Protein AF-A0A3D4TCZ1-F1 (afdb_monomer)

Nearest PDB structures (foldseek):
  5mg3-assembly1_F  TM=8.300E-01  e=3.728E-04  Escherichia coli
  5xam-assembly1_A  TM=9.144E-01  e=9.642E-04  Deinococcus radiodurans R1 = ATCC 13939 = DSM 20539
  7f4v-assembly1_cL  TM=3.906E-01  e=3.025E+00  Gloeobacter violaceus PCC 7421

Radius of gyration: 19.0 Å; Cα contacts (8 Å, |Δi|>4): 105; chains: 1; bounding box: 38×27×65 Å

Sequence (129 aa):
FLKNVVPFPLEIDQHFIAAILTVIGFSMNDTVIVYDRIREDSRLYPSQSKETLINRAINETLSRTIMTSLTVFLTILILFIFGGEVTRGFAFAMLIGVVTGTYSSIFVAAPILVDFAKNKPLGKSAETK

Foldseek 3Di:
DCCVVDVADLDPDPLLVVLVVVLVVLLVVLLVQLLVQLLVLCVVCVPDDSLVSSVVSLVVSVVVLVVVLVVQLVVLVCCCVVPDNVCVSSSVSNNVSSVVSSCCSRPVSSVVCVVVCPPPRSYPRDPDD

Mean predicted aligned error: 9.32 Å

pLDDT: mean 78.26, std 13.62, range [36.62, 93.81]

Structure (mmCIF, N/CA/C/O backbone):
data_AF-A0A3D4TCZ1-F1
#
_entry.id   AF-A0A3D4TCZ1-F1
#
loop_
_atom_site.group_PDB
_atom_site.id
_atom_site.type_symbol
_atom_site.label_atom_id
_atom_site.label_alt_id
_atom_site.label_comp_id
_atom_site.label_asym_id
_atom_site.label_entity_id
_atom_site.label_seq_id
_atom_site.pdbx_PDB_ins_code
_atom_site.Cartn_x
_atom_site.Cartn_y
_atom_site.Cartn_z
_atom_site.occupancy
_atom_site.B_iso_or_equiv
_atom_site.auth_seq_id
_atom_site.auth_comp_id
_atom_site.auth_asym_id
_atom_site.auth_atom_id
_atom_site.pdbx_PDB_model_num
ATOM 1 N N . PHE A 1 1 ? 6.450 -17.800 -20.082 1.00 49.41 1 PHE A N 1
ATOM 2 C CA . PHE A 1 1 ? 4.998 -17.673 -19.850 1.00 49.41 1 PHE A CA 1
ATOM 3 C C . PHE A 1 1 ? 4.479 -16.241 -20.072 1.00 49.41 1 PHE A C 1
ATOM 5 O O . PHE A 1 1 ? 3.421 -16.112 -20.659 1.00 49.41 1 PHE A O 1
ATOM 12 N N . LEU A 1 2 ? 5.229 -15.170 -19.745 1.00 50.09 2 LEU A N 1
ATOM 13 C CA . LEU A 1 2 ? 4.816 -13.764 -19.992 1.00 50.09 2 LEU A CA 1
ATOM 14 C C . LEU A 1 2 ? 5.529 -13.037 -21.162 1.00 50.09 2 LEU A C 1
ATOM 16 O O . LEU A 1 2 ? 5.284 -11.857 -21.389 1.00 50.09 2 LEU A O 1
ATOM 20 N N . LYS A 1 3 ? 6.364 -13.732 -21.953 1.00 51.97 3 LYS A N 1
ATOM 21 C CA . LYS A 1 3 ? 7.168 -13.143 -23.053 1.00 51.97 3 LYS A CA 1
ATOM 22 C C . LYS A 1 3 ? 6.352 -12.425 -24.147 1.00 51.97 3 LYS A C 1
ATOM 24 O O . LYS A 1 3 ? 6.905 -11.584 -24.836 1.00 51.97 3 LYS A O 1
ATOM 29 N N . ASN A 1 4 ? 5.064 -12.748 -24.299 1.00 55.81 4 ASN A N 1
ATOM 30 C CA . ASN A 1 4 ? 4.189 -12.149 -25.319 1.00 55.81 4 ASN A CA 1
ATOM 31 C C . ASN A 1 4 ? 3.423 -10.909 -24.827 1.00 55.81 4 ASN A C 1
ATOM 33 O O . ASN A 1 4 ? 2.834 -10.205 -25.637 1.00 55.81 4 ASN A O 1
ATOM 37 N N . VAL A 1 5 ? 3.401 -10.658 -23.514 1.00 63.81 5 VAL A N 1
ATOM 38 C CA . VAL A 1 5 ? 2.704 -9.507 -22.907 1.00 63.81 5 VAL A CA 1
ATOM 39 C C . VAL A 1 5 ? 3.696 -8.404 -22.538 1.00 63.81 5 VAL A C 1
ATOM 41 O O . VAL A 1 5 ? 3.333 -7.233 -22.485 1.00 63.81 5 VAL A O 1
ATOM 44 N N . VAL A 1 6 ? 4.959 -8.768 -22.305 1.00 59.47 6 VAL A N 1
ATOM 45 C CA . VAL A 1 6 ? 5.975 -7.869 -21.765 1.00 59.47 6 VAL A CA 1
ATOM 46 C C . VAL A 1 6 ? 7.152 -7.792 -22.749 1.00 59.47 6 VAL A C 1
ATOM 48 O O . VAL A 1 6 ? 7.823 -8.805 -22.947 1.00 59.47 6 VAL A O 1
ATOM 51 N N . PRO A 1 7 ? 7.420 -6.634 -23.389 1.00 60.16 7 PRO A N 1
ATOM 52 C CA . PRO A 1 7 ? 8.402 -6.515 -24.472 1.00 60.16 7 PRO A CA 1
ATOM 53 C C . PRO A 1 7 ? 9.858 -6.417 -23.977 1.00 60.16 7 PRO A C 1
ATOM 55 O O . PRO A 1 7 ? 10.728 -5.978 -24.721 1.00 60.16 7 PRO A O 1
ATOM 58 N N . PHE A 1 8 ? 10.136 -6.799 -22.728 1.00 64.62 8 PHE A N 1
ATOM 59 C CA . PHE A 1 8 ? 11.469 -6.755 -22.129 1.00 64.62 8 PHE A CA 1
ATOM 60 C C . PHE A 1 8 ? 11.801 -8.075 -21.415 1.00 64.62 8 PHE A C 1
ATOM 62 O O . PHE A 1 8 ? 10.896 -8.749 -20.908 1.00 64.62 8 PHE A O 1
ATOM 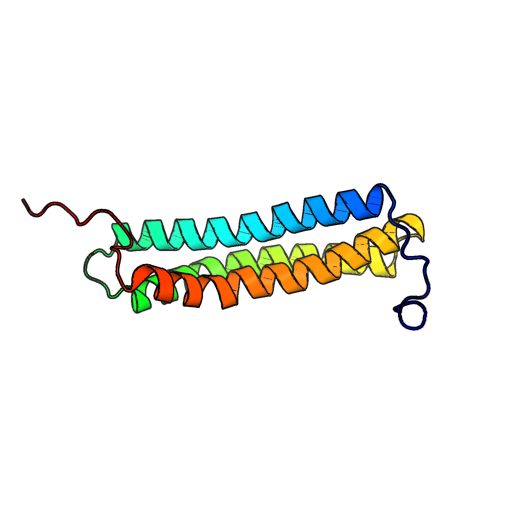69 N N . PRO A 1 9 ? 13.084 -8.478 -21.380 1.00 62.69 9 PRO A N 1
ATOM 70 C CA . PRO A 1 9 ? 13.504 -9.661 -20.646 1.00 62.69 9 PRO A CA 1
ATOM 71 C C . PRO A 1 9 ? 13.263 -9.455 -19.142 1.00 62.69 9 PRO A C 1
ATOM 73 O O . PRO A 1 9 ? 13.833 -8.567 -18.517 1.00 62.69 9 PRO A O 1
ATOM 76 N N . LEU A 1 10 ? 12.383 -10.275 -18.559 1.00 66.88 10 LEU A N 1
ATOM 77 C CA . LEU A 1 10 ? 12.236 -10.417 -17.107 1.00 66.88 10 LEU A CA 1
ATOM 78 C C . LEU A 1 10 ? 13.401 -11.266 -16.590 1.00 66.88 10 LEU A C 1
ATOM 80 O O . LEU A 1 10 ? 13.252 -12.464 -16.344 1.00 66.88 10 LEU A O 1
ATOM 84 N N . GLU A 1 11 ? 14.578 -10.659 -16.514 1.00 70.25 11 GLU A N 1
ATOM 85 C CA . GLU A 1 11 ? 15.741 -11.252 -15.863 1.00 70.25 11 GLU A CA 1
ATOM 86 C C . GLU A 1 11 ? 15.666 -11.011 -14.353 1.00 70.25 11 GLU A C 1
ATOM 88 O O . GLU A 1 11 ? 15.227 -9.957 -13.893 1.00 70.25 11 GLU A O 1
ATOM 93 N N . ILE A 1 12 ? 16.063 -12.016 -13.570 1.00 74.50 12 ILE A N 1
ATOM 94 C CA . ILE A 1 12 ? 16.233 -11.848 -12.126 1.00 74.50 12 ILE A CA 1
ATOM 95 C C . ILE A 1 12 ? 17.586 -11.171 -11.925 1.00 74.50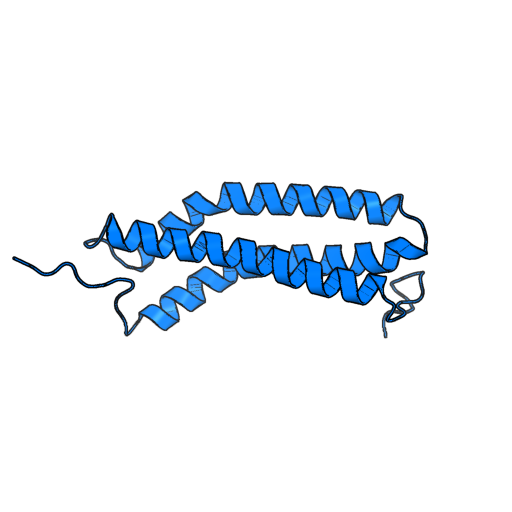 12 ILE A C 1
ATOM 97 O O . ILE A 1 12 ? 18.619 -11.835 -11.859 1.00 74.50 12 ILE A O 1
ATOM 101 N N . ASP A 1 13 ? 17.567 -9.846 -11.869 1.00 80.25 13 ASP A N 1
ATOM 102 C CA . ASP A 1 13 ? 18.731 -9.001 -11.639 1.00 80.25 13 ASP A CA 1
ATOM 103 C C . ASP A 1 13 ? 18.671 -8.320 -10.257 1.00 80.25 13 ASP A C 1
ATOM 105 O O . ASP A 1 13 ? 17.735 -8.493 -9.466 1.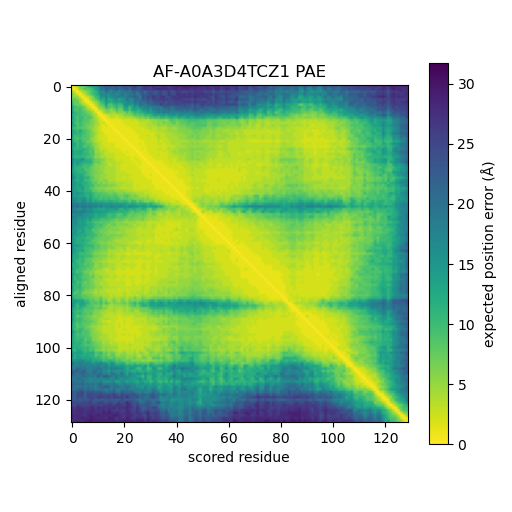00 80.25 13 ASP A O 1
ATOM 109 N N . GLN A 1 14 ? 19.702 -7.539 -9.927 1.00 86.69 14 GLN A N 1
ATOM 110 C CA . GLN A 1 14 ? 19.755 -6.807 -8.660 1.00 86.69 14 GLN A CA 1
ATOM 111 C C . GLN A 1 14 ? 18.584 -5.819 -8.517 1.00 86.69 14 GLN A C 1
ATOM 113 O O . GLN A 1 14 ? 18.088 -5.607 -7.407 1.00 86.69 14 GLN A O 1
ATOM 118 N N . HIS A 1 15 ? 18.116 -5.235 -9.623 1.00 84.00 15 HIS A N 1
ATOM 119 C CA . HIS A 1 15 ? 16.982 -4.317 -9.625 1.00 84.00 15 HIS A CA 1
ATOM 120 C C . HIS A 1 15 ? 15.677 -5.044 -9.293 1.00 84.00 15 HIS A C 1
ATOM 122 O O . HIS A 1 15 ? 14.898 -4.564 -8.475 1.00 84.00 15 HIS A O 1
ATOM 128 N N . PHE A 1 16 ? 15.461 -6.238 -9.834 1.00 81.38 16 PHE A N 1
ATOM 129 C CA . PHE A 1 16 ? 14.309 -7.072 -9.524 1.00 81.38 16 PHE A CA 1
ATOM 130 C C . PHE A 1 16 ? 14.257 -7.451 -8.036 1.00 81.38 16 PHE A C 1
ATOM 132 O O . PHE A 1 16 ? 13.209 -7.328 -7.398 1.00 81.38 16 PHE A O 1
ATOM 139 N N . ILE A 1 17 ? 15.394 -7.831 -7.442 1.00 87.62 17 ILE A N 1
ATOM 140 C CA . ILE A 1 17 ? 15.478 -8.117 -5.998 1.00 87.62 17 ILE A CA 1
ATOM 141 C C . ILE A 1 17 ? 15.171 -6.858 -5.175 1.00 87.62 17 ILE A C 1
ATOM 143 O O . ILE A 1 17 ? 14.406 -6.921 -4.209 1.00 87.62 17 ILE A O 1
ATOM 147 N N . ALA A 1 18 ? 15.715 -5.702 -5.569 1.00 89.56 18 ALA A N 1
ATOM 148 C CA . ALA A 1 18 ? 15.427 -4.432 -4.908 1.00 89.56 18 ALA A CA 1
ATOM 149 C C . ALA A 1 18 ? 13.931 -4.071 -4.973 1.00 89.56 18 ALA A C 1
ATOM 151 O O . ALA A 1 18 ? 13.374 -3.605 -3.977 1.00 89.56 18 ALA A O 1
ATOM 152 N N . ALA A 1 19 ? 13.263 -4.332 -6.102 1.00 88.12 19 ALA A N 1
ATOM 153 C CA . ALA A 1 19 ? 11.821 -4.131 -6.243 1.00 88.12 19 ALA A CA 1
ATOM 154 C C . ALA A 1 19 ? 11.037 -4.980 -5.237 1.00 88.12 19 ALA A C 1
ATOM 156 O O . ALA A 1 19 ? 10.198 -4.450 -4.515 1.00 88.12 19 ALA A O 1
ATOM 157 N N . ILE A 1 20 ? 11.345 -6.276 -5.124 1.00 88.06 20 ILE A N 1
ATOM 158 C CA . ILE A 1 20 ? 10.663 -7.175 -4.180 1.00 88.06 20 ILE A CA 1
ATOM 159 C C . ILE A 1 20 ? 10.821 -6.687 -2.737 1.00 88.06 20 ILE A C 1
ATOM 161 O O . ILE A 1 20 ? 9.829 -6.569 -2.017 1.00 88.06 20 ILE A O 1
ATOM 165 N N . LEU A 1 21 ? 12.049 -6.371 -2.315 1.00 91.62 21 LEU A N 1
ATOM 166 C CA . LEU A 1 21 ? 12.311 -5.869 -0.961 1.00 91.62 21 LEU A CA 1
ATOM 167 C C . LEU A 1 21 ? 11.531 -4.578 -0.676 1.00 91.62 21 LEU A C 1
ATOM 169 O O . LEU A 1 21 ? 10.981 -4.408 0.412 1.00 91.62 21 LEU A O 1
ATOM 173 N N . THR A 1 22 ? 11.434 -3.700 -1.675 1.00 91.44 22 THR A N 1
ATOM 174 C CA . THR A 1 22 ? 10.688 -2.442 -1.569 1.00 91.44 22 THR A CA 1
ATOM 175 C C . THR A 1 22 ? 9.183 -2.688 -1.451 1.00 91.44 22 THR A C 1
ATOM 177 O O . THR A 1 22 ? 8.538 -2.093 -0.590 1.00 91.44 22 THR A O 1
ATOM 180 N N . VAL A 1 23 ? 8.619 -3.595 -2.256 1.00 89.38 23 VAL A N 1
ATOM 181 C CA . VAL A 1 23 ? 7.192 -3.961 -2.196 1.00 89.38 23 VAL A CA 1
ATOM 182 C C . VAL A 1 23 ? 6.822 -4.531 -0.829 1.00 89.38 23 VAL A C 1
ATOM 184 O O . VAL A 1 23 ? 5.790 -4.153 -0.275 1.00 89.38 23 VAL A O 1
ATOM 187 N N . ILE A 1 24 ? 7.661 -5.405 -0.264 1.00 90.50 24 ILE A N 1
ATOM 188 C CA . ILE A 1 24 ? 7.422 -5.982 1.066 1.00 90.50 24 ILE A CA 1
ATOM 189 C C . ILE A 1 24 ? 7.362 -4.871 2.119 1.00 90.50 24 ILE A C 1
ATOM 191 O O . ILE A 1 24 ? 6.406 -4.815 2.893 1.00 90.50 24 ILE A O 1
ATOM 195 N N . GLY A 1 25 ? 8.339 -3.957 2.121 1.00 90.06 25 GLY A N 1
ATOM 196 C CA . GLY A 1 25 ? 8.364 -2.832 3.057 1.00 90.06 25 GLY A CA 1
ATOM 197 C C . GLY A 1 25 ? 7.156 -1.904 2.904 1.00 90.06 25 GLY A C 1
ATOM 198 O O . GLY A 1 25 ? 6.535 -1.529 3.898 1.00 90.06 25 GLY A O 1
ATOM 199 N N . PHE A 1 26 ? 6.782 -1.590 1.661 1.00 88.06 26 PHE A N 1
ATOM 200 C CA . PHE A 1 26 ? 5.633 -0.741 1.354 1.00 88.06 26 PHE A CA 1
ATOM 201 C C . PHE A 1 26 ? 4.311 -1.360 1.838 1.00 88.06 26 PHE A C 1
ATOM 203 O O . PHE A 1 26 ? 3.541 -0.717 2.547 1.00 88.06 26 PHE A O 1
ATOM 210 N N . SER A 1 27 ? 4.073 -2.638 1.532 1.00 86.19 27 SER A N 1
ATOM 211 C CA . SER A 1 27 ? 2.849 -3.337 1.943 1.00 86.19 27 SER A CA 1
ATOM 212 C C . SER A 1 27 ? 2.760 -3.527 3.463 1.00 86.19 27 SER A C 1
ATOM 214 O O . SER A 1 27 ? 1.686 -3.342 4.044 1.00 86.19 27 SER A O 1
ATOM 216 N N . MET A 1 28 ? 3.880 -3.848 4.125 1.00 87.62 28 MET A N 1
ATOM 217 C CA . MET A 1 28 ? 3.926 -3.969 5.584 1.00 87.62 28 MET A CA 1
ATOM 218 C C . MET A 1 28 ? 3.616 -2.645 6.282 1.00 87.62 28 MET A C 1
ATOM 220 O O . MET A 1 28 ? 2.884 -2.651 7.271 1.00 87.62 28 MET A O 1
ATOM 224 N N . ASN A 1 29 ? 4.129 -1.523 5.769 1.00 86.56 29 ASN A N 1
ATOM 225 C CA . ASN A 1 29 ? 3.854 -0.198 6.324 1.00 86.56 29 ASN A CA 1
ATOM 226 C C . ASN A 1 29 ? 2.345 0.092 6.383 1.00 86.56 29 ASN A C 1
ATOM 228 O O . ASN A 1 29 ? 1.832 0.479 7.432 1.00 86.56 29 ASN A O 1
ATOM 232 N N . ASP A 1 30 ? 1.623 -0.167 5.293 1.00 85.25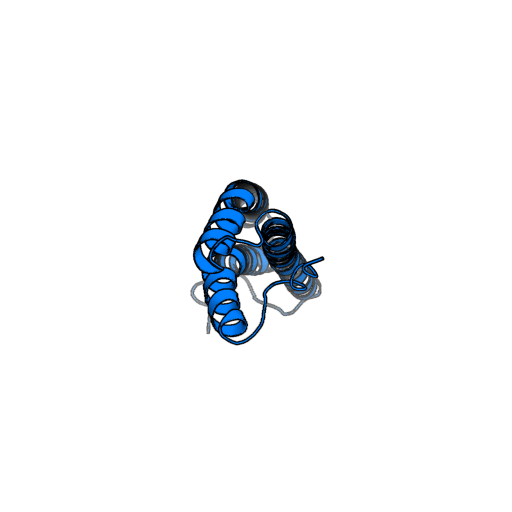 30 ASP A N 1
ATOM 233 C CA . ASP A 1 30 ? 0.176 0.065 5.242 1.00 85.25 30 ASP A CA 1
ATOM 234 C C . ASP A 1 30 ? -0.588 -0.835 6.224 1.00 85.25 30 ASP A C 1
ATOM 236 O O . ASP A 1 30 ? -1.516 -0.383 6.894 1.00 85.25 30 ASP A O 1
ATOM 240 N N . THR A 1 31 ? -0.163 -2.093 6.368 1.00 85.50 31 THR A N 1
ATOM 241 C CA . THR A 1 31 ? -0.774 -3.038 7.315 1.00 85.50 31 THR A CA 1
ATOM 242 C C . THR A 1 31 ? -0.571 -2.603 8.771 1.00 85.50 31 THR A C 1
ATOM 244 O O . THR A 1 31 ? -1.509 -2.651 9.569 1.00 85.50 31 THR A O 1
ATOM 247 N N . VAL A 1 32 ? 0.635 -2.147 9.131 1.00 88.38 32 VAL A N 1
ATOM 248 C CA . VAL A 1 32 ? 0.947 -1.690 10.497 1.00 88.38 32 VAL A CA 1
ATOM 249 C C . VAL A 1 32 ? 0.116 -0.464 10.870 1.00 88.38 32 VAL A C 1
ATOM 251 O O . VAL A 1 32 ? -0.434 -0.436 11.965 1.00 88.38 32 VAL A O 1
ATOM 254 N N . ILE A 1 33 ? -0.060 0.498 9.956 1.00 87.88 33 ILE A N 1
ATOM 255 C CA . ILE A 1 33 ? -0.887 1.693 10.199 1.00 87.88 33 ILE A CA 1
ATOM 256 C C . ILE A 1 33 ? -2.335 1.309 10.544 1.00 87.88 33 ILE A C 1
ATOM 258 O O . ILE A 1 33 ? -2.909 1.849 11.492 1.00 87.88 33 ILE A O 1
ATOM 262 N N . VAL A 1 34 ? -2.925 0.366 9.802 1.00 85.38 34 VAL A N 1
ATOM 263 C CA . VAL A 1 34 ? -4.297 -0.109 10.055 1.00 85.38 34 VAL A CA 1
ATOM 264 C C . VAL A 1 34 ? -4.382 -0.824 11.406 1.00 85.38 34 VAL A C 1
ATOM 266 O O . VAL A 1 34 ? -5.283 -0.545 12.198 1.0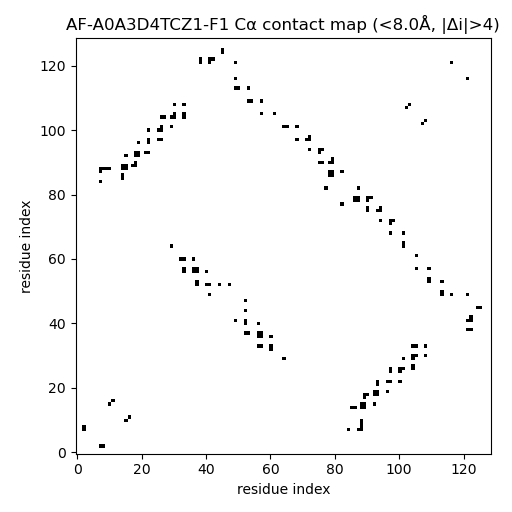0 85.38 34 VAL A O 1
ATOM 269 N N . TYR A 1 35 ? -3.436 -1.717 11.709 1.00 85.31 35 TYR A N 1
ATOM 270 C CA . TYR A 1 35 ? -3.422 -2.460 12.974 1.00 85.31 35 TYR A CA 1
ATOM 271 C C . TYR A 1 35 ? -3.180 -1.578 14.194 1.00 85.31 35 TYR A C 1
ATOM 273 O O . TYR A 1 35 ? -3.831 -1.772 15.224 1.00 85.31 35 TYR A O 1
ATOM 281 N N . ASP A 1 36 ? -2.299 -0.590 14.082 1.00 88.38 36 ASP A N 1
ATOM 282 C CA . ASP A 1 36 ? -2.073 0.376 15.147 1.00 88.38 36 ASP A CA 1
ATOM 283 C C . ASP A 1 36 ? -3.332 1.203 15.400 1.00 88.38 36 ASP A C 1
ATOM 285 O O . ASP A 1 36 ? -3.707 1.381 16.561 1.00 88.38 36 ASP A O 1
ATOM 289 N N . ARG A 1 37 ? -4.057 1.610 14.345 1.00 89.25 37 ARG A N 1
ATOM 290 C CA . ARG A 1 37 ? -5.315 2.343 14.520 1.00 89.25 37 ARG A CA 1
ATOM 291 C C . ARG A 1 37 ? -6.400 1.499 15.178 1.00 89.25 37 ARG A C 1
ATOM 293 O O . ARG A 1 37 ? -7.058 1.969 16.099 1.00 89.25 37 ARG A O 1
ATOM 300 N N . ILE A 1 38 ? -6.543 0.235 14.782 1.00 84.94 38 ILE A N 1
ATOM 301 C CA . ILE A 1 38 ? -7.474 -0.701 15.432 1.00 84.94 38 ILE A CA 1
ATOM 302 C C . ILE A 1 38 ? -7.127 -0.861 16.919 1.00 84.94 38 ILE A C 1
ATOM 304 O O . ILE A 1 38 ? -8.008 -0.865 17.780 1.00 84.94 38 ILE A O 1
ATOM 308 N N . ARG A 1 39 ? -5.837 -0.973 17.251 1.00 85.12 39 ARG A N 1
ATOM 309 C CA . ARG A 1 39 ? -5.378 -1.078 18.640 1.00 85.12 39 ARG A CA 1
ATOM 310 C C . ARG A 1 39 ? -5.644 0.202 19.434 1.00 85.12 39 ARG A C 1
ATOM 312 O O . ARG A 1 39 ? -5.970 0.118 20.620 1.00 85.12 39 ARG A O 1
ATOM 319 N N . GLU A 1 40 ? -5.472 1.362 18.815 1.00 87.12 40 GLU A N 1
ATOM 320 C CA . GLU A 1 40 ? -5.752 2.665 19.414 1.00 87.12 40 GLU A CA 1
ATOM 321 C C . GLU A 1 40 ? -7.249 2.838 19.684 1.00 87.12 40 GLU A C 1
ATOM 323 O O . GLU A 1 40 ? -7.639 3.071 20.832 1.00 87.12 40 GLU A O 1
ATOM 328 N N . ASP A 1 41 ? -8.092 2.612 18.675 1.00 85.25 41 ASP A N 1
ATOM 329 C CA . ASP A 1 41 ? -9.541 2.714 18.813 1.00 85.25 41 ASP A CA 1
ATOM 330 C C . ASP A 1 41 ? -10.045 1.745 19.886 1.00 85.25 41 ASP A C 1
ATOM 332 O O . ASP A 1 41 ? -10.865 2.130 20.720 1.00 85.25 41 ASP A O 1
ATOM 336 N N . SER A 1 42 ? -9.506 0.517 19.953 1.00 82.25 42 SER A N 1
ATOM 337 C CA . SER A 1 42 ? -9.913 -0.490 20.948 1.00 82.25 42 SER A CA 1
ATOM 338 C C . SER A 1 42 ? -9.650 -0.042 22.386 1.00 82.25 42 SER A C 1
ATOM 340 O O . SER A 1 42 ? -10.275 -0.572 23.305 1.00 82.25 42 SER A O 1
ATOM 342 N N . ARG A 1 43 ? -8.714 0.890 22.598 1.00 83.88 43 ARG A N 1
ATOM 343 C CA . ARG A 1 43 ? -8.422 1.484 23.909 1.00 83.88 43 ARG A CA 1
ATOM 344 C C . ARG A 1 43 ? -9.292 2.704 24.192 1.00 83.88 43 ARG A C 1
ATOM 346 O O . ARG A 1 43 ? -9.672 2.901 25.340 1.00 83.88 43 ARG A O 1
ATOM 353 N N . LEU A 1 44 ? -9.595 3.505 23.170 1.00 84.81 44 LEU A N 1
ATOM 354 C CA . LEU A 1 44 ? -10.430 4.706 23.287 1.00 84.81 44 LEU A CA 1
ATOM 355 C C . LEU A 1 44 ? -11.919 4.371 23.451 1.00 84.81 44 LEU A C 1
ATOM 357 O O . LEU A 1 44 ? -12.633 5.070 24.167 1.00 84.81 44 LEU A O 1
ATOM 361 N N . TYR A 1 45 ? -12.381 3.289 22.820 1.00 83.12 45 TYR A N 1
ATOM 362 C CA . TYR A 1 45 ? -13.790 2.894 22.764 1.00 83.12 45 TYR A CA 1
ATOM 363 C C . TYR A 1 45 ? -14.015 1.449 23.253 1.00 83.12 45 TYR A C 1
ATOM 365 O O . TYR A 1 45 ? -14.516 0.612 22.500 1.00 83.12 45 TYR A O 1
ATOM 373 N N . PRO A 1 46 ? -13.699 1.130 24.524 1.00 75.44 46 PRO A N 1
ATOM 374 C CA . PRO A 1 46 ? -13.758 -0.239 25.050 1.00 75.44 46 PRO A CA 1
ATOM 375 C C . PRO A 1 46 ? -15.173 -0.845 25.069 1.00 75.44 46 PRO A C 1
ATOM 377 O O . PRO A 1 46 ? -15.317 -2.062 25.135 1.00 75.44 46 PRO A O 1
ATOM 380 N N . SER A 1 47 ? -16.216 -0.010 25.012 1.00 76.31 47 SER A N 1
ATOM 381 C CA . SER A 1 47 ? -17.624 -0.430 25.025 1.00 76.31 47 SER A CA 1
ATOM 382 C C . SER A 1 47 ? -18.225 -0.646 23.630 1.00 76.31 47 SER A C 1
ATOM 384 O O . SER A 1 47 ? -19.377 -1.065 23.536 1.00 76.31 47 SER A O 1
ATOM 386 N N . GLN A 1 48 ? -17.500 -0.330 22.549 1.00 79.12 48 GLN A N 1
ATOM 387 C CA . GLN A 1 48 ? -18.009 -0.505 21.186 1.00 79.12 48 GLN A CA 1
ATOM 388 C C . GLN A 1 48 ? -17.774 -1.920 20.654 1.00 79.12 48 GLN A C 1
ATOM 390 O O . GLN A 1 48 ? -16.838 -2.618 21.048 1.00 79.12 48 GLN A O 1
ATOM 395 N N . SER A 1 49 ? -18.640 -2.345 19.730 1.00 81.62 49 SER A N 1
ATOM 396 C CA . SER A 1 49 ? -18.484 -3.636 19.065 1.00 81.62 49 SER A CA 1
ATOM 397 C C . SER A 1 49 ? -17.188 -3.662 18.247 1.00 81.62 49 SER A C 1
ATOM 399 O O . SER A 1 49 ? -16.785 -2.657 17.656 1.00 81.62 49 SER A O 1
ATOM 401 N N . LYS A 1 50 ? -16.543 -4.832 18.185 1.00 74.75 50 LYS A N 1
ATOM 402 C CA . LYS A 1 50 ? -15.295 -5.027 17.431 1.00 74.75 50 LYS A CA 1
ATOM 403 C C . LYS A 1 50 ? -15.457 -4.662 15.954 1.00 74.75 50 LYS A C 1
ATOM 405 O O . LYS A 1 50 ? -14.551 -4.084 15.369 1.00 74.75 50 LYS A O 1
ATOM 410 N N . GLU A 1 51 ? -16.616 -4.959 15.373 1.00 78.81 51 GLU A N 1
ATOM 411 C CA . GLU A 1 51 ? -16.928 -4.642 13.977 1.00 78.81 51 GLU A CA 1
ATOM 412 C C . GLU A 1 51 ? -17.011 -3.133 13.744 1.00 78.81 51 GLU A C 1
ATOM 414 O O . GLU A 1 51 ? -16.402 -2.619 12.807 1.00 78.81 51 GLU A O 1
ATOM 419 N N . THR A 1 52 ? -17.699 -2.403 14.630 1.00 81.44 52 THR A N 1
ATOM 420 C CA . THR A 1 52 ? -17.790 -0.937 14.554 1.00 81.44 52 THR A CA 1
ATOM 421 C C . THR A 1 52 ? -16.411 -0.298 14.666 1.00 81.44 52 THR A C 1
ATOM 423 O O . THR A 1 52 ? -16.088 0.628 13.924 1.00 81.44 52 THR A O 1
ATOM 426 N N . LEU A 1 53 ? -15.586 -0.834 15.563 1.00 83.19 53 LEU A N 1
ATOM 427 C CA . LEU A 1 53 ? -14.240 -0.359 15.821 1.00 83.19 53 LEU A CA 1
ATOM 428 C C . LEU A 1 53 ? -13.307 -0.553 14.622 1.00 83.19 53 LEU A C 1
ATOM 430 O O . LEU A 1 53 ? -12.617 0.371 14.206 1.00 83.19 53 LEU A O 1
ATOM 434 N N . ILE A 1 54 ? -13.329 -1.749 14.035 1.00 80.81 54 ILE A N 1
ATOM 435 C CA . ILE A 1 54 ? -12.532 -2.082 12.853 1.00 80.81 54 ILE A CA 1
ATOM 436 C C . ILE A 1 54 ? -12.976 -1.227 11.666 1.00 80.81 54 ILE A C 1
ATOM 438 O O . ILE A 1 54 ? -12.137 -0.622 11.004 1.00 80.81 54 ILE A O 1
ATOM 442 N N . ASN A 1 55 ? -14.286 -1.103 11.432 1.00 83.94 55 ASN A N 1
ATOM 443 C CA . ASN A 1 55 ? -14.809 -0.263 10.358 1.00 83.94 55 ASN A CA 1
ATOM 444 C C . ASN A 1 55 ? -14.397 1.208 10.533 1.00 83.94 55 ASN A C 1
ATOM 446 O O . ASN A 1 55 ? -14.030 1.871 9.563 1.00 83.94 55 ASN A O 1
ATOM 450 N N . ARG A 1 56 ? -14.413 1.721 11.767 1.00 85.12 56 ARG A N 1
ATOM 451 C CA . ARG A 1 56 ? -13.947 3.076 12.070 1.00 85.12 56 ARG A CA 1
ATOM 452 C C . ARG A 1 56 ? -12.460 3.243 11.750 1.00 85.12 56 ARG A C 1
ATOM 454 O O . ARG A 1 56 ? -12.114 4.136 10.978 1.00 85.12 56 ARG A O 1
ATOM 461 N N . ALA A 1 57 ? -11.614 2.359 12.273 1.00 84.25 57 ALA A N 1
ATOM 462 C CA . ALA A 1 57 ? -10.171 2.414 12.073 1.00 84.25 57 ALA A CA 1
ATOM 463 C C . ALA A 1 57 ? -9.784 2.348 10.586 1.00 84.25 57 ALA A C 1
ATOM 465 O O . ALA A 1 57 ? -8.895 3.074 10.137 1.00 84.25 57 ALA A O 1
ATOM 466 N N . ILE A 1 58 ? -10.481 1.521 9.798 1.00 83.50 58 ILE A N 1
ATOM 467 C CA . ILE A 1 58 ? -10.291 1.445 8.344 1.00 83.50 58 ILE A CA 1
ATOM 468 C C . ILE A 1 58 ? -10.654 2.775 7.696 1.00 83.50 58 ILE A C 1
ATOM 470 O O . ILE A 1 58 ? -9.838 3.321 6.967 1.00 83.50 58 ILE A O 1
ATOM 474 N N . ASN A 1 59 ? -11.834 3.333 7.981 1.00 86.38 59 ASN A N 1
ATOM 475 C CA . ASN A 1 59 ? -12.264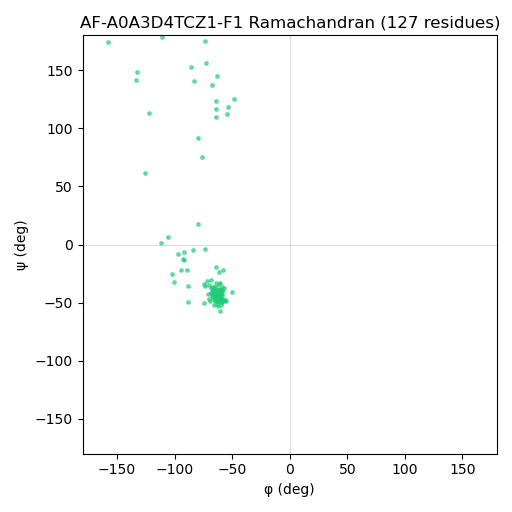 4.596 7.374 1.00 86.38 59 ASN A CA 1
ATOM 476 C C . ASN A 1 59 ? -11.314 5.761 7.701 1.00 86.38 59 ASN A C 1
ATOM 478 O O . ASN A 1 59 ? -11.028 6.584 6.833 1.00 86.38 59 ASN A O 1
ATOM 482 N N . GLU A 1 60 ? -10.785 5.820 8.924 1.00 87.88 60 GLU A N 1
ATOM 483 C CA . GLU A 1 60 ? -9.843 6.866 9.339 1.00 87.88 60 GLU A CA 1
ATOM 484 C C . GLU A 1 60 ? -8.453 6.705 8.696 1.00 87.88 60 GLU A C 1
ATOM 486 O O . GLU A 1 60 ? -7.776 7.698 8.416 1.00 87.88 60 GLU A O 1
ATOM 491 N N . THR A 1 61 ? -8.021 5.470 8.423 1.00 88.38 61 THR A N 1
ATOM 492 C CA . THR A 1 61 ? -6.719 5.190 7.788 1.00 88.38 61 THR A CA 1
ATOM 493 C C . THR A 1 61 ? -6.779 5.167 6.261 1.00 88.38 61 THR A C 1
ATOM 495 O O . THR A 1 61 ? -5.760 5.429 5.619 1.00 88.38 61 THR A O 1
ATOM 498 N N . LEU A 1 62 ? -7.961 4.954 5.675 1.00 85.69 62 LEU A N 1
ATOM 499 C CA . LEU A 1 62 ? -8.186 4.789 4.238 1.00 85.69 62 LEU A CA 1
ATOM 500 C C . LEU A 1 62 ? -7.654 5.964 3.411 1.00 85.69 62 LEU A C 1
ATOM 502 O O . LEU A 1 62 ? -6.924 5.764 2.445 1.00 85.69 62 LEU A O 1
ATOM 506 N N . SER A 1 63 ? -7.967 7.204 3.800 1.00 87.81 63 SER A N 1
ATOM 507 C CA . SER A 1 63 ? -7.487 8.384 3.067 1.00 87.81 63 SER A CA 1
ATOM 508 C C . SER A 1 63 ? -5.960 8.461 3.044 1.00 87.81 63 SER A C 1
ATOM 510 O O . SER A 1 63 ? -5.369 8.797 2.021 1.00 87.81 63 SER A O 1
ATOM 512 N N . ARG A 1 64 ? -5.293 8.115 4.152 1.00 87.88 64 ARG A N 1
ATOM 513 C CA . ARG A 1 64 ? -3.827 8.149 4.243 1.00 87.88 64 ARG A CA 1
ATOM 514 C C . ARG A 1 64 ? -3.186 7.053 3.390 1.00 87.88 64 ARG A C 1
ATOM 516 O O . ARG A 1 64 ? -2.234 7.339 2.660 1.00 87.88 64 ARG A O 1
ATOM 523 N N . THR A 1 65 ? -3.690 5.823 3.483 1.00 87.31 65 THR A N 1
ATOM 524 C CA . THR A 1 65 ? -3.140 4.666 2.760 1.00 87.31 65 THR A CA 1
ATOM 525 C C . THR A 1 65 ? -3.368 4.800 1.258 1.00 87.31 65 THR A C 1
ATOM 527 O O . THR A 1 65 ? -2.429 4.606 0.486 1.00 87.31 65 THR A O 1
ATOM 530 N N . ILE A 1 66 ? -4.553 5.254 0.832 1.00 87.12 66 ILE A N 1
ATOM 531 C CA . ILE A 1 66 ? -4.846 5.539 -0.579 1.00 87.12 66 ILE A CA 1
ATOM 532 C C . ILE A 1 66 ? -3.938 6.644 -1.116 1.00 87.12 66 ILE A C 1
ATOM 534 O O . ILE A 1 66 ? -3.341 6.462 -2.171 1.00 87.12 66 ILE A O 1
ATOM 538 N N . MET A 1 67 ? -3.795 7.772 -0.412 1.00 89.25 67 MET A N 1
ATOM 539 C CA . MET A 1 67 ? -2.970 8.887 -0.899 1.00 89.25 67 MET A CA 1
ATOM 540 C C . MET A 1 67 ? -1.498 8.491 -1.052 1.00 89.25 67 MET A C 1
ATOM 542 O O . MET A 1 67 ? -0.864 8.816 -2.059 1.00 89.25 67 MET A O 1
ATOM 546 N N . THR A 1 68 ? -0.963 7.747 -0.083 1.00 89.75 68 THR A N 1
ATOM 547 C CA . THR A 1 68 ? 0.418 7.246 -0.133 1.00 89.75 68 THR A CA 1
ATOM 548 C C . THR A 1 68 ? 0.597 6.262 -1.290 1.00 89.75 68 THR A C 1
ATOM 550 O O . THR A 1 68 ? 1.492 6.431 -2.117 1.00 89.75 68 THR A O 1
ATOM 553 N N . SER A 1 69 ? -0.308 5.289 -1.407 1.00 88.88 69 SER A N 1
ATOM 554 C CA . SER A 1 69 ? -0.297 4.284 -2.474 1.00 88.88 69 SER A CA 1
ATOM 555 C C . SER A 1 69 ? -0.444 4.884 -3.862 1.00 88.88 69 SER A C 1
ATOM 557 O O . SER A 1 69 ? 0.290 4.508 -4.771 1.00 88.88 69 SER A O 1
ATOM 559 N N . LEU A 1 70 ? -1.340 5.855 -4.033 1.00 90.62 70 LEU A N 1
ATOM 560 C CA . LEU A 1 70 ? -1.550 6.537 -5.303 1.00 90.62 70 LEU A CA 1
ATOM 561 C C . LEU A 1 70 ? -0.314 7.341 -5.713 1.00 90.62 70 LEU A C 1
ATOM 563 O O . LEU A 1 70 ? 0.087 7.299 -6.872 1.00 90.62 70 LEU A O 1
ATOM 567 N N . THR A 1 71 ? 0.320 8.037 -4.768 1.00 92.62 71 THR A N 1
ATOM 568 C CA . THR A 1 71 ? 1.543 8.805 -5.041 1.00 92.62 71 THR A CA 1
ATOM 569 C C . THR A 1 71 ? 2.666 7.891 -5.527 1.00 92.62 71 THR A C 1
ATOM 571 O O . THR A 1 71 ? 3.322 8.192 -6.528 1.00 92.62 71 THR A O 1
ATOM 574 N N . VAL A 1 72 ? 2.849 6.749 -4.858 1.00 92.06 72 VAL A N 1
ATOM 575 C CA . VAL A 1 72 ? 3.835 5.727 -5.231 1.00 92.06 72 VAL A CA 1
ATOM 576 C C . VAL A 1 72 ? 3.487 5.098 -6.584 1.00 92.06 72 VAL A C 1
ATOM 578 O O . VAL A 1 72 ? 4.337 5.008 -7.467 1.00 92.06 72 VAL A O 1
ATOM 581 N N . PHE A 1 73 ? 2.221 4.745 -6.803 1.00 91.44 73 PHE A N 1
ATOM 582 C CA . PHE A 1 73 ? 1.744 4.207 -8.075 1.00 91.44 73 PHE A CA 1
ATOM 583 C C . PHE A 1 73 ? 2.025 5.160 -9.243 1.00 91.44 73 PHE A C 1
ATOM 585 O O . PHE A 1 73 ? 2.571 4.735 -10.257 1.00 91.44 73 PHE A O 1
ATOM 592 N N . LEU A 1 74 ? 1.715 6.452 -9.096 1.00 93.81 74 LEU A N 1
ATOM 593 C CA . LEU A 1 74 ? 1.958 7.455 -10.134 1.00 93.81 74 LEU A CA 1
ATOM 594 C C . LEU A 1 74 ? 3.451 7.640 -10.422 1.00 93.81 74 LEU A C 1
ATOM 596 O O . LEU A 1 74 ? 3.841 7.720 -11.586 1.00 93.81 74 LEU A O 1
ATOM 600 N N . THR A 1 75 ? 4.299 7.668 -9.390 1.00 92.88 75 THR A N 1
ATOM 601 C CA . THR A 1 75 ? 5.755 7.786 -9.584 1.00 92.88 75 THR A CA 1
ATOM 602 C C . THR A 1 75 ? 6.327 6.576 -10.317 1.00 92.88 75 THR A C 1
ATOM 604 O O . THR A 1 75 ? 7.108 6.743 -11.255 1.00 92.88 75 THR A O 1
ATOM 607 N N . ILE A 1 76 ? 5.904 5.362 -9.958 1.00 92.69 76 ILE A N 1
ATOM 608 C CA . ILE A 1 76 ? 6.354 4.141 -10.638 1.00 92.69 76 ILE A CA 1
ATOM 609 C C . ILE A 1 76 ? 5.767 4.048 -12.052 1.00 92.69 76 ILE A C 1
ATOM 611 O O . ILE A 1 76 ? 6.452 3.591 -12.961 1.00 92.69 76 ILE A O 1
ATOM 615 N N . LEU A 1 77 ? 4.536 4.511 -12.278 1.00 91.44 77 LEU A N 1
ATOM 616 C CA . LEU A 1 77 ? 3.923 4.548 -13.607 1.00 91.44 77 LEU A CA 1
ATOM 617 C C . LEU A 1 77 ? 4.706 5.458 -14.562 1.00 91.44 77 LEU A C 1
ATOM 619 O O . LEU A 1 77 ? 4.996 5.066 -15.692 1.00 91.44 77 LEU A O 1
ATOM 623 N N . ILE A 1 78 ? 5.100 6.646 -14.097 1.00 93.44 78 ILE A N 1
ATOM 624 C CA . ILE A 1 78 ? 5.970 7.550 -14.858 1.00 93.44 78 ILE A CA 1
ATOM 625 C C . ILE A 1 78 ? 7.314 6.865 -15.133 1.00 93.44 78 ILE A C 1
ATOM 627 O O . ILE A 1 78 ? 7.777 6.870 -16.272 1.00 93.44 78 ILE A O 1
ATOM 631 N N . LEU A 1 79 ? 7.908 6.213 -14.127 1.00 91.25 79 LEU A N 1
ATOM 632 C CA . LEU A 1 79 ? 9.149 5.451 -14.293 1.00 91.25 79 LEU A CA 1
ATOM 633 C C . LEU A 1 79 ? 8.999 4.289 -15.285 1.00 91.25 79 LEU A C 1
ATOM 635 O O . LEU A 1 79 ? 9.941 3.975 -15.998 1.00 91.25 79 LEU A O 1
ATOM 639 N N . PHE A 1 80 ? 7.838 3.647 -15.362 1.00 87.94 80 PHE A N 1
ATOM 640 C CA . PHE A 1 80 ? 7.596 2.547 -16.290 1.00 87.94 80 PHE A CA 1
ATOM 641 C C . PHE A 1 80 ? 7.503 3.030 -17.746 1.00 87.94 80 PHE A C 1
ATOM 643 O O . PHE A 1 80 ? 8.077 2.407 -18.641 1.00 87.94 80 PHE A O 1
ATOM 650 N N . ILE A 1 81 ? 6.813 4.153 -17.981 1.00 88.44 81 ILE A N 1
ATOM 651 C CA . ILE A 1 81 ? 6.619 4.730 -19.322 1.00 88.44 81 ILE A CA 1
ATOM 652 C C . ILE A 1 81 ? 7.905 5.394 -19.825 1.00 88.44 81 ILE A C 1
ATOM 654 O O . ILE A 1 81 ? 8.345 5.125 -20.943 1.00 88.44 81 ILE A O 1
ATOM 658 N N . PHE A 1 82 ? 8.504 6.256 -19.000 1.00 89.56 82 PHE A N 1
ATOM 659 C CA . PHE A 1 82 ? 9.645 7.097 -19.373 1.00 89.56 82 PHE A CA 1
ATOM 660 C C . PHE A 1 82 ? 11.003 6.518 -18.958 1.00 89.56 82 PHE A C 1
ATOM 662 O O . PHE A 1 82 ? 12.039 7.063 -19.330 1.00 89.56 82 PHE A O 1
ATOM 669 N N . GLY A 1 83 ? 11.025 5.435 -18.181 1.00 84.62 83 GLY A N 1
ATOM 670 C CA . GLY A 1 83 ? 12.262 4.780 -17.768 1.00 84.62 83 GLY A CA 1
ATOM 671 C C . GLY A 1 83 ? 12.939 4.004 -18.893 1.00 84.62 83 GLY A C 1
ATOM 672 O O . GLY A 1 83 ? 12.312 3.573 -19.865 1.00 84.62 83 GLY A O 1
ATOM 673 N N . GLY A 1 84 ? 14.249 3.817 -18.730 1.00 84.31 84 GLY A N 1
ATOM 674 C CA . GLY A 1 84 ? 15.065 2.991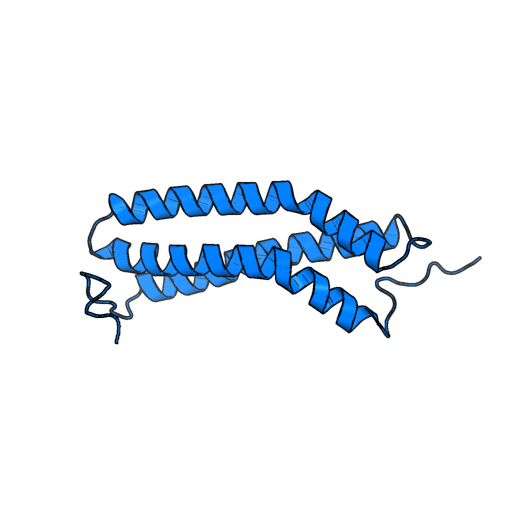 -19.615 1.00 84.31 84 GLY A CA 1
ATOM 675 C C . GLY A 1 84 ? 14.825 1.493 -19.415 1.00 84.31 84 GLY A C 1
ATOM 676 O O . GLY A 1 84 ? 14.114 1.060 -18.508 1.00 84.31 84 GLY A O 1
ATOM 677 N N . GLU A 1 85 ? 15.460 0.677 -20.254 1.00 78.88 85 GLU A N 1
ATOM 678 C CA . GLU A 1 85 ? 15.287 -0.784 -20.243 1.00 78.88 85 GLU A CA 1
ATOM 679 C C . GLU A 1 85 ? 15.662 -1.422 -18.899 1.00 78.88 85 GLU A C 1
ATOM 681 O O . GLU A 1 85 ? 14.952 -2.304 -18.423 1.00 78.88 85 GLU A O 1
ATOM 686 N N . VAL A 1 86 ? 16.697 -0.898 -18.236 1.00 77.81 86 VAL A N 1
ATOM 687 C CA . VAL A 1 86 ? 17.179 -1.384 -16.933 1.00 77.81 86 VAL A CA 1
ATOM 688 C C . VAL A 1 86 ? 16.151 -1.167 -15.812 1.00 77.81 86 VAL A C 1
ATOM 690 O O . VAL A 1 86 ? 15.997 -2.006 -14.931 1.00 77.81 86 VAL A O 1
ATOM 693 N N . THR A 1 87 ? 15.398 -0.061 -15.831 1.00 83.56 87 THR A N 1
ATOM 694 C CA . THR A 1 87 ? 14.436 0.262 -14.759 1.00 83.56 87 THR A CA 1
ATOM 695 C C . THR A 1 87 ? 13.024 -0.242 -15.038 1.00 83.56 87 THR A C 1
ATOM 697 O O . THR A 1 87 ? 12.206 -0.276 -14.119 1.00 83.56 87 THR A O 1
ATOM 700 N N . ARG A 1 88 ? 12.715 -0.675 -16.268 1.00 83.12 88 ARG A N 1
ATOM 701 C CA . ARG A 1 88 ? 11.388 -1.211 -16.617 1.00 83.12 88 ARG A CA 1
ATOM 702 C C . ARG A 1 88 ? 11.037 -2.479 -15.853 1.00 83.12 88 ARG A C 1
ATOM 704 O O . ARG A 1 88 ? 9.904 -2.592 -15.392 1.00 83.12 88 ARG A O 1
ATOM 711 N N . GLY A 1 89 ? 11.992 -3.395 -15.677 1.00 81.50 89 GLY A N 1
ATOM 712 C CA . GLY A 1 89 ? 11.790 -4.613 -14.884 1.00 81.50 89 GLY A CA 1
ATOM 713 C C . GLY A 1 89 ? 11.442 -4.296 -13.427 1.00 81.50 89 GLY A C 1
ATOM 714 O O . GLY A 1 89 ? 10.454 -4.805 -12.894 1.00 81.50 89 GLY A O 1
ATOM 715 N N . PHE A 1 90 ? 12.188 -3.365 -12.825 1.00 86.62 90 PHE A N 1
ATOM 716 C CA . PHE A 1 90 ? 11.911 -2.836 -11.488 1.00 86.62 90 PHE A CA 1
ATOM 717 C C . PHE A 1 90 ? 10.526 -2.183 -11.404 1.00 86.62 90 PHE A C 1
ATOM 719 O O . PHE A 1 90 ? 9.725 -2.531 -10.538 1.00 86.62 90 PHE A O 1
ATOM 726 N N . ALA A 1 91 ? 10.225 -1.257 -12.317 1.00 88.69 91 ALA A N 1
ATOM 727 C CA . ALA A 1 91 ? 8.980 -0.500 -12.301 1.00 88.69 91 ALA A CA 1
ATOM 728 C C . ALA A 1 91 ? 7.758 -1.407 -12.500 1.00 88.69 91 ALA A C 1
ATOM 730 O O . ALA A 1 91 ? 6.734 -1.217 -11.852 1.00 88.69 91 ALA A O 1
ATOM 731 N N . PHE A 1 92 ? 7.877 -2.439 -13.335 1.00 86.19 92 PHE A N 1
ATOM 732 C CA . PHE A 1 92 ? 6.830 -3.435 -13.532 1.00 86.19 92 PHE A CA 1
ATOM 733 C C . PHE A 1 92 ? 6.560 -4.265 -12.271 1.00 86.19 92 PHE A C 1
ATOM 735 O O . PHE A 1 92 ? 5.406 -4.403 -11.862 1.00 86.19 92 PHE A O 1
ATOM 742 N N . ALA A 1 93 ? 7.611 -4.777 -11.622 1.00 88.19 93 ALA A N 1
ATOM 743 C CA . ALA A 1 93 ? 7.478 -5.523 -10.370 1.00 88.19 93 ALA A CA 1
ATOM 744 C C . ALA A 1 93 ? 6.863 -4.655 -9.257 1.00 88.19 93 ALA A C 1
ATOM 746 O O . ALA A 1 93 ? 5.957 -5.095 -8.549 1.00 88.19 93 ALA A O 1
ATOM 747 N N . MET A 1 94 ? 7.300 -3.399 -9.159 1.00 90.75 94 MET A N 1
ATOM 748 C CA . MET A 1 94 ? 6.762 -2.416 -8.222 1.00 90.75 94 MET A CA 1
ATOM 749 C C . MET A 1 94 ? 5.295 -2.061 -8.510 1.00 90.75 94 MET A C 1
ATOM 751 O O . MET A 1 94 ? 4.507 -1.978 -7.573 1.00 90.75 94 MET A O 1
ATOM 755 N N . LEU A 1 95 ? 4.898 -1.897 -9.778 1.00 89.88 95 LEU A N 1
ATOM 756 C CA . LEU A 1 95 ? 3.509 -1.618 -10.173 1.00 89.88 95 LEU A CA 1
ATOM 757 C C . LEU A 1 95 ? 2.560 -2.720 -9.703 1.00 89.88 95 LEU A C 1
ATOM 759 O O . LEU A 1 95 ? 1.543 -2.433 -9.075 1.00 89.88 95 LEU A O 1
ATOM 763 N N . ILE A 1 96 ? 2.913 -3.980 -9.973 1.00 88.19 96 ILE A N 1
ATOM 764 C CA . ILE A 1 96 ? 2.124 -5.128 -9.515 1.00 88.19 96 ILE A CA 1
ATOM 765 C C . ILE A 1 96 ? 2.100 -5.158 -7.985 1.00 88.19 96 ILE A C 1
ATOM 767 O O . ILE A 1 96 ? 1.030 -5.258 -7.385 1.00 88.19 96 ILE A O 1
ATOM 771 N N . GLY A 1 97 ? 3.268 -5.021 -7.357 1.00 87.81 97 GLY A N 1
ATOM 772 C CA . GLY A 1 97 ? 3.415 -5.092 -5.911 1.00 87.81 97 GLY A CA 1
ATOM 773 C C . GLY A 1 97 ? 2.590 -4.051 -5.163 1.00 87.81 97 GLY A C 1
ATOM 774 O O . GLY A 1 97 ? 1.868 -4.411 -4.238 1.00 87.81 97 GLY A O 1
ATOM 775 N N . VAL A 1 98 ? 2.622 -2.790 -5.595 1.00 88.38 98 VAL A N 1
ATOM 776 C CA . VAL A 1 98 ? 1.848 -1.699 -4.983 1.00 88.38 98 VAL A CA 1
ATOM 777 C C . VAL A 1 98 ? 0.353 -1.948 -5.139 1.00 88.38 98 VAL A C 1
ATOM 779 O O . VAL A 1 98 ? -0.362 -1.905 -4.148 1.00 88.38 98 VAL A O 1
ATOM 782 N N . VAL A 1 99 ? -0.126 -2.306 -6.336 1.00 86.38 99 VAL A N 1
ATOM 783 C CA . VAL A 1 99 ? -1.559 -2.586 -6.548 1.00 86.38 99 VAL A CA 1
ATOM 784 C C . VAL A 1 99 ? -2.038 -3.733 -5.655 1.00 86.38 99 VAL A C 1
ATOM 786 O O . VAL A 1 99 ? -3.051 -3.602 -4.966 1.00 86.38 99 VAL A O 1
ATOM 789 N N . THR A 1 100 ? -1.298 -4.846 -5.618 1.00 85.12 100 THR A N 1
ATOM 790 C CA . THR A 1 100 ? -1.660 -5.994 -4.770 1.00 85.12 100 THR A CA 1
ATOM 791 C C . THR A 1 100 ? -1.523 -5.691 -3.278 1.00 85.12 100 THR A C 1
ATOM 793 O O . THR A 1 100 ? -2.370 -6.112 -2.492 1.00 85.12 100 THR A O 1
ATOM 796 N N . GLY A 1 101 ? -0.500 -4.929 -2.886 1.00 82.06 101 GLY A N 1
ATOM 797 C CA . GLY A 1 101 ? -0.206 -4.575 -1.502 1.00 82.06 101 GLY A CA 1
ATOM 798 C C . GLY A 1 101 ? -1.245 -3.624 -0.925 1.00 82.06 101 GLY A C 1
ATOM 799 O O . GLY A 1 101 ? -1.798 -3.906 0.133 1.00 82.06 101 GLY A O 1
ATOM 800 N N . THR A 1 102 ? -1.586 -2.555 -1.646 1.00 78.25 102 THR A N 1
ATOM 801 C CA . THR A 1 102 ? -2.618 -1.593 -1.237 1.00 78.25 102 THR A CA 1
ATOM 802 C C . THR A 1 102 ? -3.982 -2.266 -1.109 1.00 78.25 102 THR A C 1
ATOM 804 O O . THR A 1 102 ? -4.681 -2.066 -0.115 1.00 78.25 102 THR A O 1
ATOM 807 N N . TYR A 1 103 ? -4.355 -3.111 -2.079 1.00 80.25 103 TYR A N 1
ATOM 808 C CA . TYR A 1 103 ? -5.609 -3.861 -2.012 1.00 80.25 103 TYR A CA 1
ATOM 809 C C . TYR A 1 103 ? -5.630 -4.823 -0.814 1.00 80.25 103 TYR A C 1
ATOM 811 O O . TYR A 1 103 ? -6.590 -4.827 -0.044 1.00 80.25 103 TYR A O 1
ATOM 819 N N . SER A 1 104 ? -4.558 -5.595 -0.613 1.00 77.12 104 SER A N 1
ATOM 820 C CA . SER A 1 104 ? -4.449 -6.541 0.502 1.00 77.12 104 SER A CA 1
ATOM 821 C C . SER A 1 104 ? -4.513 -5.839 1.864 1.00 77.12 104 SER A C 1
ATOM 823 O O . SER A 1 104 ? -5.285 -6.242 2.735 1.00 77.12 104 SER A O 1
ATOM 825 N N . SER A 1 105 ? -3.756 -4.758 2.055 1.00 72.25 105 SER A N 1
ATOM 826 C CA . SER A 1 105 ? -3.695 -4.046 3.336 1.00 72.25 105 SER A CA 1
ATOM 827 C C . SER A 1 105 ? -5.037 -3.422 3.738 1.00 72.25 105 SER A C 1
ATOM 829 O O . SER A 1 105 ? -5.348 -3.380 4.924 1.00 72.25 105 SER A O 1
ATOM 831 N N . ILE A 1 106 ? -5.854 -2.968 2.780 1.00 70.50 106 ILE A N 1
ATOM 832 C CA . ILE A 1 106 ? -7.151 -2.331 3.067 1.00 70.50 106 ILE A CA 1
ATOM 833 C C . ILE A 1 106 ? -8.283 -3.365 3.162 1.00 70.50 106 ILE A C 1
ATOM 835 O O . ILE A 1 106 ? -9.054 -3.352 4.120 1.00 70.50 106 ILE A O 1
ATOM 839 N N . PHE A 1 107 ? -8.397 -4.265 2.180 1.00 64.31 107 PHE A N 1
ATOM 840 C CA . PHE A 1 107 ? -9.570 -5.136 2.037 1.00 64.31 107 PHE A CA 1
ATOM 841 C C . PHE A 1 107 ? -9.415 -6.510 2.694 1.00 64.31 107 PHE A C 1
ATOM 843 O O . PHE A 1 107 ? -10.422 -7.141 3.007 1.00 64.31 107 PHE A O 1
ATOM 850 N N . VAL A 1 108 ? -8.186 -6.980 2.929 1.00 63.72 108 VAL A N 1
ATOM 851 C CA . VAL A 1 108 ? -7.930 -8.309 3.513 1.00 63.72 108 VAL A CA 1
ATOM 852 C C . VAL A 1 108 ? -7.606 -8.217 5.009 1.00 63.72 108 VAL A C 1
ATOM 854 O O . VAL A 1 108 ? -8.017 -9.086 5.777 1.00 63.72 108 VAL A O 1
ATOM 857 N N . ALA A 1 109 ? -6.963 -7.138 5.467 1.00 62.03 109 ALA A N 1
ATOM 858 C CA . ALA A 1 109 ? -6.643 -6.951 6.887 1.00 62.03 109 ALA A CA 1
ATOM 859 C C . ALA A 1 109 ? -7.897 -6.868 7.780 1.00 62.03 109 ALA A C 1
ATOM 861 O O . ALA A 1 109 ? -7.929 -7.438 8.869 1.00 62.03 109 ALA A O 1
ATOM 862 N N . ALA A 1 110 ? -8.950 -6.205 7.298 1.00 61.41 110 ALA A N 1
ATOM 863 C CA . ALA A 1 110 ? -10.215 -6.026 8.002 1.00 61.41 110 ALA A CA 1
ATOM 864 C C . ALA A 1 110 ? -10.938 -7.350 8.345 1.00 61.41 110 ALA A C 1
ATOM 866 O O . ALA A 1 110 ? -11.171 -7.607 9.530 1.00 61.41 110 ALA A O 1
ATOM 867 N N . PRO A 1 111 ? -11.263 -8.225 7.369 1.00 60.00 111 PRO A N 1
ATOM 868 C CA . PRO A 1 111 ? -11.930 -9.495 7.644 1.00 60.00 111 PRO A CA 1
ATOM 869 C C . PRO A 1 111 ? -11.043 -10.483 8.408 1.00 60.00 111 PRO A C 1
ATOM 871 O O . PRO A 1 111 ? -11.545 -11.160 9.303 1.00 60.00 111 PRO A O 1
ATOM 874 N N . ILE A 1 112 ? -9.727 -10.527 8.142 1.00 62.06 112 ILE A N 1
ATOM 875 C CA . ILE A 1 112 ? -8.806 -11.393 8.901 1.00 62.06 112 ILE A CA 1
ATOM 876 C C . ILE A 1 112 ? -8.821 -11.026 10.384 1.00 62.06 112 ILE A C 1
ATOM 878 O O . ILE A 1 112 ? -8.827 -11.906 11.247 1.00 62.06 112 ILE A O 1
ATOM 882 N N . LEU A 1 113 ? -8.843 -9.732 10.697 1.00 61.16 113 LEU A N 1
ATOM 883 C CA . LEU A 1 113 ? -8.815 -9.272 12.075 1.00 61.16 113 LEU A CA 1
ATOM 884 C C . LEU A 1 113 ? -10.154 -9.514 12.782 1.00 61.16 113 LEU A C 1
ATOM 886 O O . LEU A 1 113 ? -10.149 -9.911 13.946 1.00 61.16 113 LEU A O 1
ATOM 890 N N . VAL A 1 114 ? -11.286 -9.387 12.080 1.00 62.44 114 VAL A N 1
ATOM 891 C CA . VAL A 1 114 ? -12.602 -9.823 12.587 1.00 62.44 114 VAL A CA 1
ATOM 892 C C . VAL A 1 114 ? -12.594 -11.323 12.902 1.00 62.44 114 VAL A C 1
ATOM 894 O O . VAL A 1 114 ? -13.006 -11.719 13.994 1.00 62.44 114 VAL A O 1
ATOM 897 N N . ASP A 1 115 ? -12.071 -12.155 12.000 1.00 62.47 115 ASP A N 1
ATOM 898 C CA . ASP A 1 115 ? -12.033 -13.608 12.184 1.00 62.47 115 ASP A CA 1
ATOM 899 C C . ASP A 1 115 ? -11.104 -14.041 13.325 1.00 62.47 115 ASP A C 1
ATOM 901 O O . ASP A 1 115 ? -11.493 -14.863 14.159 1.00 62.47 115 ASP A O 1
ATOM 905 N N . PHE A 1 116 ? -9.913 -13.448 13.442 1.00 62.22 116 PHE A N 1
ATOM 906 C CA . PHE A 1 116 ? -8.997 -13.724 14.555 1.00 62.22 116 PHE A CA 1
ATOM 907 C C . PHE A 1 116 ? -9.520 -13.201 15.900 1.00 62.22 116 PHE A C 1
ATOM 909 O O . PHE A 1 116 ? -9.247 -13.790 16.952 1.00 62.22 116 PHE A O 1
ATOM 916 N N . ALA A 1 117 ? -10.292 -12.113 15.890 1.00 60.28 117 ALA A N 1
ATOM 917 C CA . ALA A 1 117 ? -10.841 -11.503 17.092 1.00 60.28 117 ALA A CA 1
ATOM 918 C C . ALA A 1 117 ? -12.147 -12.140 17.578 1.00 60.28 117 ALA A C 1
ATOM 920 O O . ALA A 1 117 ? -12.602 -11.781 18.667 1.00 60.28 117 ALA A O 1
ATOM 921 N N . LYS A 1 118 ? -12.733 -13.107 16.855 1.00 60.53 118 LYS A N 1
ATOM 922 C CA . LYS A 1 118 ? -13.937 -13.832 17.306 1.00 60.53 118 LYS A CA 1
ATOM 923 C C . LYS A 1 118 ? -13.791 -14.378 18.731 1.00 60.53 118 LYS A C 1
ATOM 925 O O . LYS A 1 118 ? -14.694 -14.203 19.540 1.00 60.53 118 LYS A O 1
ATOM 930 N N . ASN A 1 119 ? -12.614 -14.909 19.080 1.00 56.25 119 ASN A N 1
ATOM 931 C CA . ASN A 1 119 ? -12.374 -15.570 20.372 1.00 56.25 119 ASN A CA 1
ATOM 932 C C . ASN A 1 119 ? -11.414 -14.823 21.320 1.00 56.25 119 ASN A C 1
ATOM 934 O O . ASN A 1 119 ? -11.126 -15.324 22.406 1.00 56.25 119 ASN A O 1
ATOM 938 N N . LYS A 1 120 ? -10.890 -13.644 20.945 1.00 60.00 120 LYS A N 1
ATOM 939 C CA . LYS A 1 120 ? -9.924 -12.886 21.768 1.00 60.00 120 LYS A CA 1
ATOM 940 C C . LYS A 1 120 ? -10.275 -11.399 21.863 1.00 60.00 120 LYS A C 1
ATOM 942 O O . LYS A 1 120 ? -10.742 -10.821 20.879 1.00 60.00 120 LYS A O 1
ATOM 947 N N . PRO A 1 121 ? -10.087 -10.755 23.026 1.00 57.00 121 PRO A N 1
ATOM 948 C CA . PRO A 1 121 ? -10.276 -9.316 23.148 1.00 57.00 121 PRO A CA 1
ATOM 949 C C . PRO A 1 121 ? -9.196 -8.577 22.338 1.00 57.00 121 PRO A C 1
ATOM 951 O O . PRO A 1 121 ? -8.030 -8.966 22.344 1.00 57.00 121 PRO A O 1
ATOM 954 N N . LEU A 1 122 ? -9.601 -7.525 21.619 1.00 63.47 122 LEU A N 1
ATOM 955 C CA . LEU A 1 122 ? -8.727 -6.703 20.761 1.00 63.47 122 LEU A CA 1
ATOM 956 C C . LEU A 1 122 ? -7.785 -5.778 21.561 1.00 63.47 122 LEU A C 1
ATOM 958 O O . LEU A 1 122 ? -6.907 -5.128 20.998 1.00 63.47 122 LEU A O 1
ATOM 962 N N . GLY A 1 123 ? -7.921 -5.779 22.890 1.00 59.47 123 GLY A N 1
ATOM 963 C CA . GLY A 1 123 ? -7.079 -5.084 23.857 1.00 59.47 123 GLY A CA 1
ATOM 964 C C . GLY A 1 123 ? -7.192 -5.732 25.242 1.00 59.47 123 GLY A C 1
ATOM 965 O O . GLY A 1 123 ? -7.994 -6.642 25.445 1.00 59.47 123 GLY A O 1
ATOM 966 N N . LYS A 1 124 ? -6.390 -5.282 26.218 1.00 50.00 124 LYS A N 1
ATOM 967 C CA . LYS A 1 124 ? -6.618 -5.651 27.627 1.00 50.00 124 LYS A CA 1
ATOM 968 C C . LYS A 1 124 ? -7.969 -5.072 28.048 1.00 50.00 124 LYS A C 1
ATOM 970 O O . LYS A 1 124 ? -8.147 -3.861 27.938 1.00 50.00 124 LYS A O 1
ATOM 975 N N . SER A 1 125 ? -8.883 -5.921 28.519 1.00 43.53 125 SER A N 1
ATOM 976 C CA . SER A 1 125 ? -10.102 -5.484 29.199 1.00 43.53 125 SER A CA 1
ATOM 977 C C . SER A 1 125 ? -9.714 -4.454 30.253 1.00 43.53 125 SER A C 1
ATOM 979 O O . SER A 1 125 ? -8.823 -4.727 31.061 1.00 43.53 125 SER A O 1
ATOM 981 N N . ALA A 1 126 ? -10.320 -3.267 30.203 1.00 48.31 126 ALA A N 1
ATOM 982 C CA . ALA A 1 126 ? -10.160 -2.289 31.265 1.00 48.31 126 ALA A CA 1
ATOM 983 C C . ALA A 1 126 ? -10.531 -2.987 32.578 1.00 48.31 126 ALA A C 1
ATOM 985 O O . ALA A 1 126 ? -11.644 -3.500 32.711 1.00 48.31 126 ALA A O 1
ATOM 986 N N . GLU A 1 127 ? -9.568 -3.087 33.497 1.00 44.09 127 GLU A N 1
ATOM 987 C CA . GLU A 1 127 ? -9.825 -3.553 34.853 1.00 44.09 127 GLU A CA 1
ATOM 988 C C . GLU A 1 127 ? -10.933 -2.674 35.423 1.00 44.09 127 GLU A C 1
ATOM 990 O O . GLU A 1 127 ? -10.764 -1.469 35.603 1.00 44.09 127 GLU A O 1
ATOM 995 N N . THR A 1 128 ? -12.096 -3.281 35.635 1.00 41.88 128 THR A N 1
ATOM 996 C CA . THR A 1 128 ? -13.179 -2.676 36.397 1.00 41.88 128 THR A CA 1
ATOM 997 C C . THR A 1 128 ? -12.662 -2.516 37.824 1.00 41.88 128 THR A C 1
ATOM 999 O O . THR A 1 128 ? -12.429 -3.513 38.507 1.00 41.88 128 THR A O 1
ATOM 100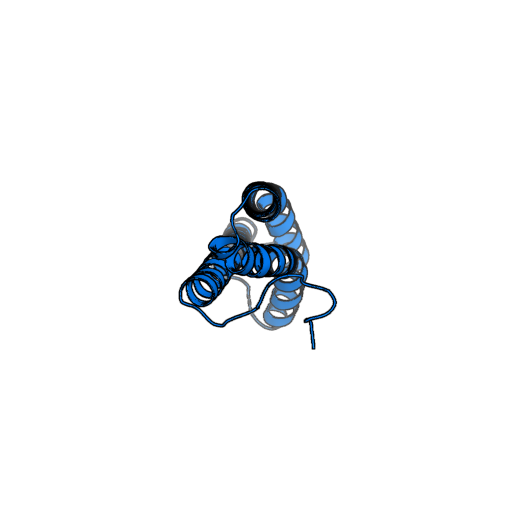2 N N . LYS A 1 129 ? -12.414 -1.273 38.236 1.00 36.62 129 LYS A N 1
ATOM 1003 C CA . LYS A 1 129 ? -12.362 -0.880 39.644 1.00 36.62 129 LYS A CA 1
ATOM 1004 C C . LYS A 1 129 ? -13.648 -0.154 39.983 1.00 36.62 129 LYS A C 1
ATOM 1006 O O . LYS A 1 129 ? -14.097 0.635 39.123 1.00 36.62 129 LYS A O 1
#

Secondary structure (DSSP, 8-state):
--TTT-SS-----HHHHHHHHHHHHHHHHHHHHHHHHHHHHHHH-TTS-HHHHHHHHHHHHHHHHHHHHHHHHHHHHHHHHHS-HHHHHHHHHHHHHHHHHHHIIIIIHHHHHHHHHTTS-SSPPP---

Solvent-accessible surface area (backbone atoms only — not comparable to full-atom values): 7224 Å² total; per-residue (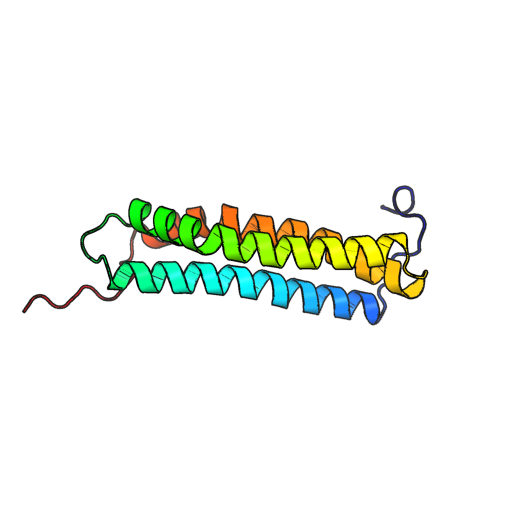Å²): 137,58,73,91,82,40,101,62,84,85,64,94,44,73,54,40,55,50,25,53,57,48,33,53,54,55,31,49,51,49,36,50,56,42,52,51,36,35,45,50,45,40,68,76,43,72,87,56,56,70,68,61,43,45,53,48,25,45,62,71,41,44,65,58,48,50,53,53,48,49,55,51,48,53,53,34,50,49,37,41,73,74,39,54,82,81,46,30,52,24,24,51,52,35,49,54,35,48,57,54,26,56,49,42,35,61,69,47,48,55,58,52,49,54,63,66,39,73,88,42,76,79,50,81,77,78,79,86,125